Protein AF-A0A9Q9UWS4-F1 (afdb_monom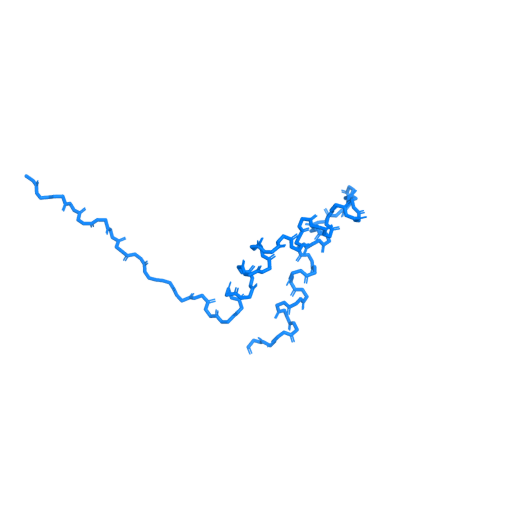er_lite)

Organism: Moorena producens (strain JHB) (NCBI:txid1454205)

Foldseek 3Di:
DDPDPDDDDDDDCPPLNVLLVVLVVVCQLVVQCVVVPDDPPDPDGPSVVVSVVVSVVVDD

InterPro domains:
  IPR025457 Domain of unknown function DUF4277 [PF14104] (9-59)

Secondary structure (DSSP, 8-state):
-------------HHHHHHHHHHHHTTHHHHHHHHH---TT-SS-HHHHHHHHHHHHT--

Radius of gyration: 17.12 Å; chains: 1; bounding box: 29×46×42 Å

Sequence (60 aa):
MKPIASSIRVQDLDHCGIVAGIIDQIGIVEQINQELGTHPQEKLSAGVAVKAMIINGLGL

pLDDT: mean 90.25, std 11.68, range [52.44, 98.31]

Structure (mmCIF, N/CA/C/O backbone):
data_AF-A0A9Q9UWS4-F1
#
_entry.id   AF-A0A9Q9UWS4-F1
#
loop_
_atom_site.group_PDB
_atom_site.id
_atom_site.type_symbol
_atom_site.label_atom_id
_atom_site.label_alt_id
_atom_site.label_comp_id
_atom_site.label_asym_id
_atom_site.label_entity_id
_atom_site.label_seq_id
_atom_site.pdbx_PDB_ins_code
_atom_site.Cartn_x
_atom_site.Cartn_y
_atom_site.Cartn_z
_atom_site.occupancy
_atom_site.B_iso_or_equiv
_atom_site.auth_seq_id
_atom_site.auth_comp_id
_atom_site.auth_asym_id
_atom_site.auth_atom_id
_atom_site.pdbx_PDB_model_num
ATOM 1 N N . MET A 1 1 ? 14.261 37.909 -22.849 1.00 52.44 1 MET A N 1
ATOM 2 C CA . MET A 1 1 ? 14.588 36.881 -21.833 1.00 52.44 1 MET A CA 1
ATOM 3 C C . MET A 1 1 ? 14.083 35.541 -22.346 1.00 52.44 1 MET A C 1
ATOM 5 O O . MET A 1 1 ? 12.913 35.463 -22.692 1.00 52.44 1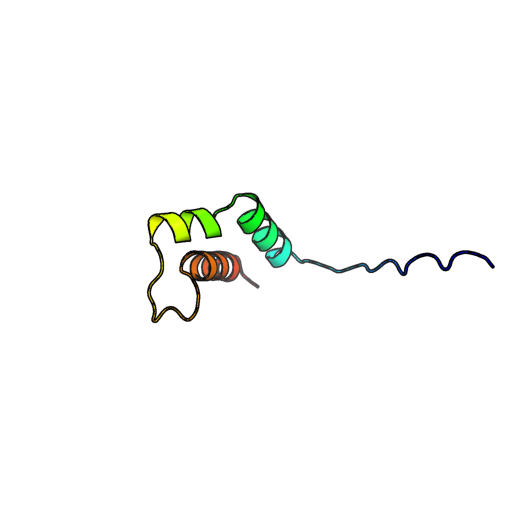 MET A O 1
ATOM 9 N N . LYS A 1 2 ? 14.951 34.531 -22.500 1.00 56.25 2 LYS A N 1
ATOM 10 C CA . LYS A 1 2 ? 14.523 33.166 -22.862 1.00 56.25 2 LYS A CA 1
ATOM 11 C C . LYS A 1 2 ? 13.883 32.511 -21.628 1.00 56.25 2 LYS A C 1
ATOM 13 O O . LYS A 1 2 ? 14.430 32.706 -20.542 1.00 56.25 2 LYS A O 1
ATOM 18 N N . PRO A 1 3 ? 12.771 31.764 -21.758 1.00 61.22 3 PRO A N 1
ATOM 19 C CA . PRO A 1 3 ? 12.194 31.060 -20.623 1.00 61.22 3 PRO A CA 1
ATOM 20 C C . PRO A 1 3 ? 13.209 30.024 -20.148 1.00 61.22 3 PRO A C 1
ATOM 22 O O . PRO A 1 3 ? 13.747 29.261 -20.952 1.00 61.22 3 PRO A O 1
ATOM 25 N N . ILE A 1 4 ? 13.500 30.038 -18.852 1.00 62.16 4 ILE A N 1
ATOM 26 C CA . ILE A 1 4 ? 14.300 29.010 -18.198 1.00 62.16 4 ILE A CA 1
ATOM 27 C C . ILE A 1 4 ? 13.469 27.738 -18.341 1.00 62.16 4 ILE A C 1
ATOM 29 O O . ILE A 1 4 ? 12.367 27.672 -17.799 1.00 62.16 4 ILE A O 1
ATOM 33 N N . ALA A 1 5 ? 13.939 26.783 -19.146 1.00 65.62 5 ALA A N 1
ATOM 34 C CA . ALA A 1 5 ? 13.313 25.474 -19.229 1.00 65.62 5 ALA A CA 1
ATOM 35 C C . ALA A 1 5 ? 13.164 24.959 -17.793 1.00 65.62 5 ALA A C 1
ATOM 37 O O . ALA A 1 5 ? 14.153 24.880 -17.063 1.00 65.62 5 ALA A O 1
ATOM 38 N N . SER A 1 6 ? 11.924 24.709 -17.369 1.00 71.19 6 SER A N 1
ATOM 39 C CA . SER A 1 6 ? 11.619 24.105 -16.075 1.00 71.19 6 SER A CA 1
ATOM 40 C C . SER A 1 6 ? 12.548 22.912 -15.874 1.00 71.19 6 SER A C 1
ATOM 42 O O . SER A 1 6 ? 12.624 22.051 -16.751 1.00 71.19 6 SER A O 1
ATOM 44 N N . SER A 1 7 ? 13.293 22.890 -14.770 1.00 80.12 7 SER A N 1
ATOM 45 C CA . SER A 1 7 ? 14.255 21.828 -14.489 1.00 80.12 7 SER A CA 1
ATOM 46 C C . SER A 1 7 ? 13.546 20.472 -14.500 1.00 80.12 7 SER A C 1
ATOM 48 O O . SER A 1 7 ? 12.703 20.184 -13.654 1.00 80.12 7 SER A O 1
ATOM 50 N N . ILE A 1 8 ? 13.862 19.638 -15.493 1.00 84.62 8 ILE A N 1
ATOM 51 C CA . ILE A 1 8 ? 13.334 18.276 -15.579 1.00 84.62 8 ILE A CA 1
ATOM 52 C C . ILE A 1 8 ? 13.981 17.475 -14.446 1.00 84.62 8 ILE A C 1
ATOM 54 O O . ILE A 1 8 ? 15.207 17.383 -14.374 1.00 84.62 8 ILE A O 1
ATOM 58 N N . ARG A 1 9 ? 13.162 16.912 -13.551 1.00 84.06 9 ARG A N 1
ATOM 59 C CA . ARG A 1 9 ? 13.604 15.957 -12.527 1.00 84.06 9 ARG A CA 1
ATOM 60 C C . ARG A 1 9 ? 13.273 14.544 -12.980 1.00 84.06 9 ARG A C 1
ATOM 62 O O . ARG A 1 9 ? 12.131 14.259 -13.321 1.00 84.06 9 ARG A O 1
ATOM 69 N N . VAL A 1 10 ? 14.280 13.680 -12.946 1.00 87.81 10 VAL A N 1
ATOM 70 C CA . VAL A 1 10 ? 14.147 12.237 -13.150 1.00 87.81 10 VAL A CA 1
ATOM 71 C C . VAL A 1 10 ? 14.346 11.574 -11.792 1.00 87.81 10 VAL A C 1
ATOM 73 O O . VAL A 1 10 ? 15.262 11.947 -11.059 1.00 87.81 10 VAL A O 1
ATOM 76 N N . GLN A 1 11 ? 13.475 10.632 -11.447 1.00 85.31 11 GLN A N 1
ATOM 77 C CA . GLN A 1 11 ? 13.556 9.838 -10.227 1.00 85.31 11 GLN A CA 1
ATOM 78 C C . GLN A 1 11 ? 13.357 8.371 -10.597 1.00 85.31 11 GLN A C 1
ATOM 80 O O . GLN A 1 11 ? 12.469 8.063 -11.390 1.00 85.31 11 GLN A O 1
ATOM 85 N N . ASP A 1 12 ? 14.181 7.496 -10.023 1.00 87.44 12 ASP A N 1
ATOM 86 C CA . ASP A 1 12 ? 13.934 6.059 -10.059 1.00 87.44 12 ASP A CA 1
ATOM 87 C C . ASP A 1 12 ? 12.891 5.701 -8.995 1.00 87.44 12 ASP A C 1
ATOM 89 O O . ASP A 1 12 ? 12.948 6.202 -7.868 1.00 87.44 12 ASP A O 1
ATOM 93 N N . LEU A 1 13 ? 11.908 4.897 -9.386 1.00 86.44 13 LEU A N 1
ATOM 94 C CA . LEU A 1 13 ? 10.842 4.431 -8.502 1.00 86.44 13 LEU A CA 1
ATOM 95 C C . LEU A 1 13 ? 11.107 3.017 -7.975 1.00 86.44 13 LEU A C 1
ATOM 97 O O . LEU A 1 13 ? 10.435 2.613 -7.025 1.00 86.44 13 LEU A O 1
ATOM 101 N N . ASP A 1 14 ? 12.048 2.278 -8.570 1.00 89.06 14 ASP A N 1
ATOM 102 C CA . ASP A 1 14 ? 12.267 0.849 -8.332 1.00 89.06 14 ASP A CA 1
ATOM 103 C C . ASP A 1 14 ? 10.974 0.006 -8.456 1.00 89.06 14 ASP A C 1
ATOM 105 O O . ASP A 1 14 ? 9.883 0.492 -8.787 1.00 89.06 14 ASP A O 1
ATOM 109 N N . HIS A 1 15 ? 11.057 -1.305 -8.215 1.00 91.06 15 HIS A N 1
ATOM 110 C CA . HIS A 1 15 ? 9.875 -2.174 -8.280 1.00 91.06 15 HIS A CA 1
ATOM 111 C C . HIS A 1 15 ? 8.874 -1.861 -7.163 1.00 91.06 15 HIS A C 1
ATOM 113 O O . HIS A 1 15 ? 7.667 -1.836 -7.408 1.00 91.06 15 HIS A O 1
ATOM 119 N N . CYS A 1 16 ? 9.357 -1.565 -5.952 1.00 93.50 16 CYS A N 1
ATOM 120 C CA . CYS A 1 16 ? 8.507 -1.247 -4.804 1.00 93.50 16 CYS A CA 1
ATOM 121 C C . CYS A 1 16 ? 7.683 0.030 -5.014 1.00 93.50 16 CYS A C 1
ATOM 123 O O . CYS A 1 16 ? 6.509 0.054 -4.640 1.00 93.50 16 CYS A O 1
ATOM 125 N N . GLY A 1 17 ? 8.248 1.074 -5.633 1.00 93.06 17 GLY A N 1
ATOM 126 C CA . GLY A 1 17 ? 7.507 2.302 -5.929 1.00 93.06 17 GLY A CA 1
ATOM 127 C C . GLY A 1 17 ? 6.445 2.097 -7.006 1.00 93.06 17 GLY A C 1
ATOM 128 O O . GLY A 1 17 ? 5.339 2.624 -6.876 1.00 93.06 17 GLY A O 1
ATOM 129 N N . ILE A 1 18 ? 6.727 1.268 -8.017 1.00 94.69 18 ILE A N 1
ATOM 130 C CA . ILE A 1 18 ? 5.734 0.887 -9.034 1.00 94.69 18 ILE A CA 1
ATOM 131 C C . ILE A 1 18 ? 4.576 0.117 -8.390 1.00 94.69 18 ILE A C 1
ATOM 133 O O . ILE A 1 18 ? 3.415 0.469 -8.598 1.00 94.69 18 ILE A O 1
ATOM 137 N N . VAL A 1 19 ? 4.870 -0.895 -7.568 1.00 95.62 19 VAL A N 1
ATOM 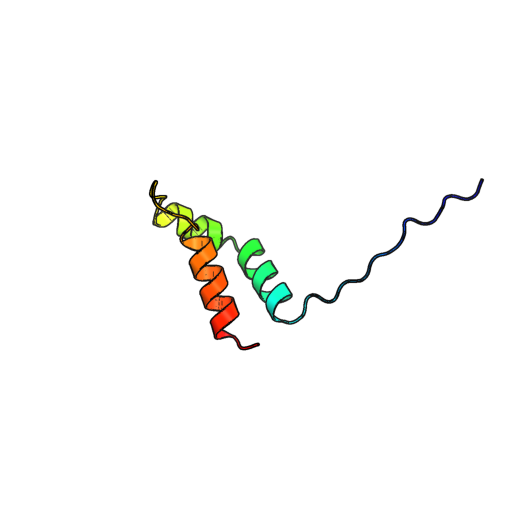138 C CA . VAL A 1 19 ? 3.836 -1.676 -6.869 1.00 95.62 19 VAL A CA 1
ATOM 139 C C . VAL A 1 19 ? 3.021 -0.786 -5.930 1.00 95.62 19 VAL A C 1
ATOM 141 O O . VAL A 1 19 ? 1.794 -0.864 -5.932 1.00 95.62 19 VAL A O 1
ATOM 144 N N . ALA A 1 20 ? 3.676 0.095 -5.171 1.00 95.88 20 ALA A N 1
ATOM 145 C CA . ALA A 1 20 ? 3.000 1.050 -4.299 1.00 95.88 20 ALA A CA 1
ATOM 146 C C . ALA A 1 20 ? 2.040 1.960 -5.081 1.00 95.88 20 ALA A C 1
ATOM 148 O O . ALA A 1 20 ? 0.919 2.179 -4.624 1.00 95.88 20 ALA A O 1
ATOM 149 N N . GLY A 1 21 ? 2.461 2.443 -6.255 1.00 95.62 21 GLY A N 1
ATOM 150 C CA . GLY A 1 21 ? 1.626 3.251 -7.142 1.00 95.62 21 GLY A CA 1
ATOM 151 C C . GLY A 1 21 ? 0.436 2.477 -7.710 1.00 95.62 21 GLY A C 1
ATOM 152 O O . GLY A 1 21 ? -0.668 3.014 -7.753 1.00 95.62 21 GLY A O 1
ATOM 153 N N . ILE A 1 22 ? 0.623 1.206 -8.081 1.00 97.06 22 ILE A N 1
ATOM 154 C CA . ILE A 1 22 ? -0.472 0.344 -8.548 1.00 97.06 22 ILE A CA 1
ATOM 155 C C . ILE A 1 22 ? -1.490 0.113 -7.430 1.00 97.06 22 ILE A C 1
ATOM 157 O O . ILE A 1 22 ? -2.681 0.255 -7.686 1.00 97.06 22 ILE A O 1
ATOM 161 N N . ILE A 1 23 ? -1.041 -0.196 -6.205 1.00 97.44 23 ILE A N 1
ATOM 162 C CA . ILE A 1 23 ? -1.915 -0.393 -5.032 1.00 97.44 23 ILE A CA 1
ATOM 163 C C . ILE A 1 23 ? -2.821 0.827 -4.811 1.00 97.44 23 ILE A C 1
ATOM 165 O O . ILE A 1 23 ? -4.018 0.655 -4.570 1.00 97.44 23 ILE A O 1
ATOM 169 N N . ASP A 1 24 ? -2.265 2.036 -4.935 1.00 97.06 24 ASP A N 1
ATOM 170 C CA . ASP A 1 24 ? -3.029 3.282 -4.809 1.00 97.06 24 ASP A CA 1
ATOM 171 C C . ASP A 1 24 ? -3.990 3.477 -5.993 1.00 97.06 24 ASP A C 1
ATOM 173 O O . ASP A 1 24 ? -5.147 3.841 -5.802 1.00 97.06 24 ASP A O 1
ATOM 177 N N . GLN A 1 25 ? -3.549 3.192 -7.223 1.00 98.19 25 GLN A N 1
ATOM 178 C CA . GLN A 1 25 ? -4.381 3.338 -8.425 1.00 98.19 25 GLN A CA 1
ATOM 179 C C . GLN A 1 25 ? -5.617 2.435 -8.425 1.00 98.19 25 GLN A C 1
ATOM 181 O O . GLN A 1 25 ? -6.664 2.845 -8.923 1.00 98.19 25 GLN A O 1
ATOM 186 N N . ILE A 1 26 ? -5.504 1.214 -7.899 1.00 97.94 26 ILE A N 1
ATOM 187 C CA . ILE A 1 26 ? -6.625 0.263 -7.848 1.00 97.94 26 ILE A CA 1
ATOM 188 C C . ILE A 1 26 ? -7.508 0.435 -6.604 1.00 97.94 26 ILE A C 1
ATOM 190 O O . ILE A 1 26 ? -8.525 -0.246 -6.492 1.00 97.94 26 ILE A O 1
ATOM 194 N N . GLY A 1 27 ? -7.153 1.341 -5.689 1.00 97.81 27 GLY A N 1
ATOM 195 C CA . GLY A 1 27 ? -7.988 1.703 -4.544 1.00 97.81 27 GLY A CA 1
ATOM 196 C C . GLY A 1 27 ? -8.005 0.688 -3.396 1.00 97.81 27 GLY A C 1
ATOM 197 O O . GLY A 1 27 ? -8.963 0.656 -2.622 1.00 97.81 27 GLY A O 1
ATOM 198 N N . ILE A 1 28 ? -6.982 -0.173 -3.275 1.00 97.31 28 ILE A N 1
ATOM 199 C CA . ILE A 1 28 ? -6.937 -1.209 -2.220 1.00 97.31 28 ILE A CA 1
ATOM 200 C C . ILE A 1 28 ? -6.953 -0.578 -0.823 1.00 97.31 28 ILE A C 1
ATOM 202 O O . ILE A 1 28 ? -7.600 -1.098 0.086 1.00 97.31 28 ILE A O 1
ATOM 206 N N . VAL A 1 29 ? -6.233 0.532 -0.633 1.00 97.88 29 VAL A N 1
ATOM 207 C CA . VAL A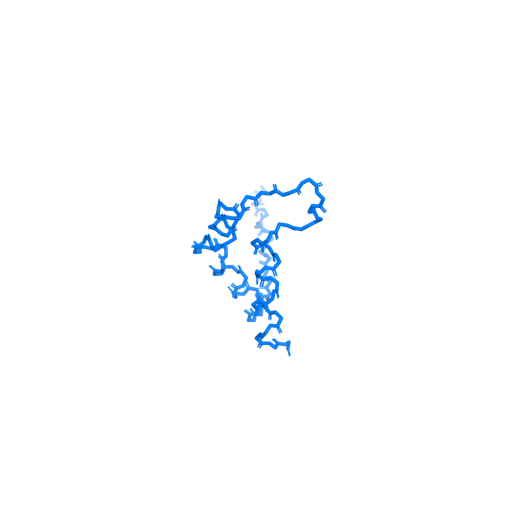 1 29 ? -6.124 1.194 0.675 1.00 97.88 29 VAL A CA 1
ATOM 208 C C . VAL A 1 29 ? -7.492 1.703 1.123 1.00 97.88 29 VAL A C 1
ATOM 210 O O . VAL A 1 29 ? -7.892 1.490 2.269 1.00 97.88 29 VAL A O 1
ATOM 213 N N . GLU A 1 30 ? -8.220 2.345 0.215 1.00 97.88 30 GLU A N 1
ATOM 214 C CA . GLU A 1 30 ? -9.546 2.904 0.441 1.00 97.88 30 GLU A CA 1
ATOM 215 C C . GLU A 1 30 ? -10.561 1.800 0.718 1.00 97.88 30 GLU A C 1
ATOM 217 O O . GLU A 1 30 ? -11.294 1.900 1.700 1.00 97.88 30 GLU A O 1
ATOM 222 N N . GLN A 1 31 ? -10.562 0.735 -0.090 1.00 98.31 31 GLN A N 1
ATOM 223 C CA . GLN A 1 31 ? -11.456 -0.409 0.099 1.00 98.31 31 GLN A CA 1
ATOM 224 C C . GLN A 1 31 ? -11.270 -1.040 1.481 1.00 98.31 31 GLN A C 1
ATOM 226 O O . GLN A 1 31 ? -12.240 -1.230 2.207 1.00 98.31 31 GLN A O 1
ATOM 231 N N . ILE A 1 32 ? -10.027 -1.294 1.897 1.00 97.81 32 ILE A N 1
ATOM 232 C CA . ILE A 1 32 ? -9.756 -1.885 3.215 1.00 97.81 32 ILE A CA 1
ATOM 233 C C . ILE A 1 32 ? -10.240 -0.968 4.343 1.00 97.81 32 ILE A C 1
ATOM 235 O O . ILE A 1 32 ? -10.864 -1.440 5.292 1.00 97.81 32 ILE A O 1
ATOM 239 N N . ASN A 1 33 ? -9.982 0.339 4.248 1.00 97.50 33 ASN A N 1
ATOM 240 C CA . ASN A 1 33 ? -10.427 1.286 5.272 1.00 97.50 33 ASN A CA 1
ATOM 241 C C . ASN A 1 33 ? -11.958 1.427 5.310 1.00 97.50 33 ASN A C 1
ATOM 243 O O . ASN A 1 33 ? -12.515 1.664 6.378 1.00 97.50 33 ASN A O 1
ATOM 247 N N . GLN A 1 34 ? -12.647 1.287 4.172 1.00 98.00 34 GLN A N 1
ATOM 248 C CA . GLN A 1 34 ? -14.113 1.304 4.116 1.00 98.00 34 GLN A CA 1
ATOM 249 C C . GLN A 1 34 ? -14.725 0.067 4.778 1.00 98.00 34 GLN A C 1
ATOM 251 O O . GLN A 1 34 ? -15.677 0.206 5.542 1.00 98.00 34 GLN A O 1
ATOM 256 N N . GLU A 1 35 ? -14.164 -1.117 4.526 1.00 97.81 35 GLU A N 1
ATOM 257 C CA . GLU A 1 35 ? -14.674 -2.380 5.075 1.00 97.81 35 GLU A CA 1
ATOM 258 C C . GLU A 1 35 ? -14.376 -2.537 6.575 1.00 97.81 35 GLU A C 1
ATOM 260 O O . GLU A 1 35 ? -15.198 -3.060 7.326 1.00 97.81 35 GLU A O 1
ATOM 265 N N . LEU A 1 36 ? -13.206 -2.080 7.034 1.00 96.44 36 LEU A N 1
ATOM 266 C CA . LEU A 1 36 ? -12.792 -2.211 8.438 1.00 96.44 36 LEU A CA 1
ATOM 267 C C . LEU A 1 36 ? -13.190 -1.013 9.311 1.00 96.44 36 LEU A C 1
ATOM 269 O O . LEU A 1 36 ? -13.267 -1.146 10.533 1.00 96.44 36 LEU A O 1
ATOM 273 N N . GLY A 1 37 ? -13.447 0.146 8.704 1.00 94.56 37 GLY A N 1
ATOM 274 C CA . GLY A 1 37 ? -13.596 1.407 9.421 1.00 94.56 37 GLY A CA 1
ATOM 275 C C . GLY A 1 37 ? -12.268 1.900 10.003 1.00 94.56 37 GLY A C 1
ATOM 276 O O . GLY A 1 37 ? -11.187 1.507 9.565 1.00 94.56 37 GLY A O 1
ATOM 277 N N . THR A 1 38 ? -12.353 2.794 10.988 1.00 92.81 38 THR A N 1
ATOM 278 C CA . THR A 1 38 ? -11.189 3.326 11.708 1.00 92.81 38 THR A CA 1
ATOM 279 C C . THR A 1 38 ? -11.408 3.263 13.213 1.00 92.81 38 THR A C 1
ATOM 281 O O . THR A 1 38 ? -12.518 3.460 13.716 1.00 92.81 38 THR A O 1
ATOM 284 N N . HIS A 1 39 ? -10.333 3.013 13.952 1.00 94.75 39 HIS A N 1
ATOM 285 C CA . HIS A 1 39 ? -10.318 3.020 15.407 1.00 94.75 39 HIS A CA 1
ATOM 286 C C . HIS A 1 39 ? -9.508 4.213 15.953 1.00 94.75 39 HIS A C 1
ATOM 288 O O . HIS A 1 39 ? -8.411 4.476 15.464 1.00 94.75 39 HIS A O 1
ATOM 294 N N . PRO A 1 40 ? -9.950 4.905 17.026 1.00 95.69 40 PRO A N 1
ATOM 295 C CA . PRO A 1 40 ? -9.241 6.072 17.575 1.00 95.69 40 PRO A CA 1
ATOM 296 C C . PRO A 1 40 ? -7.794 5.820 18.028 1.00 95.69 40 PRO A C 1
ATOM 298 O O . PRO A 1 40 ? -7.027 6.760 18.205 1.00 95.69 40 PRO A O 1
ATOM 301 N N . GLN A 1 41 ? -7.428 4.558 18.264 1.00 96.94 41 GLN A N 1
ATOM 302 C CA . GLN A 1 41 ? -6.072 4.161 18.663 1.00 96.94 41 GLN A CA 1
ATOM 303 C C . GLN A 1 41 ? -5.181 3.761 17.476 1.00 96.94 41 GLN A C 1
ATOM 305 O O . GLN A 1 41 ? -4.014 3.421 17.687 1.00 96.94 41 GLN A O 1
ATOM 310 N N . GLU A 1 42 ? -5.701 3.772 16.245 1.00 95.88 42 GLU A N 1
ATOM 311 C CA . GLU A 1 42 ? -4.893 3.518 15.054 1.00 95.88 42 GLU A CA 1
ATOM 312 C C . GLU A 1 42 ? -3.810 4.585 14.904 1.00 95.88 42 GLU A C 1
ATOM 314 O O . GLU A 1 42 ? -4.074 5.784 14.857 1.00 95.88 42 GLU A O 1
ATOM 319 N N . LYS A 1 43 ? -2.559 4.131 14.799 1.00 96.06 43 LYS A N 1
ATOM 320 C CA . LYS A 1 43 ? -1.422 4.978 14.401 1.00 96.06 43 LYS A CA 1
ATOM 321 C C . LYS A 1 43 ? -1.205 4.976 12.887 1.00 96.06 43 LYS A C 1
ATOM 323 O O . LYS A 1 43 ? -0.527 5.851 12.361 1.00 96.06 43 LYS A O 1
ATOM 328 N N . LEU A 1 44 ? -1.740 3.958 12.219 1.00 96.19 44 LEU A N 1
ATOM 329 C CA . LEU A 1 44 ? -1.674 3.710 10.788 1.00 96.19 44 LEU A CA 1
ATOM 330 C C . LEU A 1 44 ? -2.990 3.042 10.395 1.00 96.19 44 LEU A C 1
ATOM 332 O O . LEU A 1 44 ? -3.417 2.124 11.096 1.00 96.19 44 LEU A O 1
ATOM 336 N N . SER A 1 45 ? -3.613 3.481 9.303 1.00 97.12 45 SER A N 1
ATOM 337 C CA . SER A 1 45 ? -4.850 2.850 8.842 1.00 97.12 45 SER A CA 1
ATOM 338 C C . SER A 1 45 ? -4.587 1.421 8.376 1.00 97.12 45 SER A C 1
ATOM 340 O O . SER A 1 45 ? -3.497 1.099 7.883 1.00 97.12 45 SER A O 1
ATOM 342 N N . ALA A 1 46 ? -5.591 0.558 8.513 1.00 97.50 46 ALA A N 1
ATOM 343 C CA . ALA A 1 46 ? -5.475 -0.841 8.123 1.00 97.50 46 ALA A CA 1
ATOM 344 C C . ALA A 1 46 ? -5.076 -1.002 6.644 1.00 97.50 46 ALA A C 1
ATOM 346 O O . ALA A 1 46 ? -4.206 -1.815 6.329 1.00 97.50 46 ALA A O 1
ATOM 347 N N . GLY A 1 47 ? -5.623 -0.181 5.742 1.00 97.69 47 GLY A N 1
ATOM 348 C CA . GLY A 1 47 ? -5.265 -0.200 4.324 1.00 97.69 47 GLY A CA 1
ATOM 349 C C . GLY A 1 47 ? -3.793 0.131 4.072 1.00 97.69 47 GLY A C 1
ATOM 350 O O . GLY A 1 47 ? -3.128 -0.556 3.295 1.00 97.69 47 GLY A O 1
ATOM 351 N N . VAL A 1 48 ? -3.237 1.123 4.778 1.00 97.38 48 VAL A N 1
ATOM 352 C CA . VAL A 1 48 ? -1.809 1.459 4.650 1.00 97.38 48 VAL A CA 1
ATOM 353 C C . VAL A 1 48 ? -0.932 0.372 5.275 1.00 97.38 48 VAL A C 1
ATOM 355 O O . VAL A 1 48 ? 0.118 0.042 4.721 1.00 97.38 48 VAL A O 1
ATOM 358 N N . ALA A 1 49 ? -1.369 -0.241 6.379 1.00 97.06 49 ALA A N 1
ATOM 359 C CA . ALA A 1 49 ? -0.669 -1.377 6.972 1.00 97.06 49 ALA A CA 1
ATOM 360 C C . ALA A 1 49 ? -0.587 -2.560 5.990 1.00 97.06 49 ALA A C 1
ATOM 362 O O . ALA A 1 49 ? 0.484 -3.137 5.807 1.00 97.06 49 ALA A O 1
ATOM 363 N N . VAL A 1 50 ? -1.684 -2.877 5.295 1.00 96.88 50 VAL A N 1
ATOM 364 C CA . VAL A 1 50 ? -1.713 -3.931 4.269 1.00 96.88 50 VAL A CA 1
ATOM 365 C C . VAL A 1 50 ? -0.853 -3.576 3.059 1.00 96.88 50 VAL A C 1
ATOM 367 O O . VAL A 1 50 ? -0.077 -4.423 2.615 1.00 96.88 50 VAL A O 1
ATOM 370 N N . LYS A 1 51 ? -0.895 -2.330 2.570 1.00 96.75 51 LYS A N 1
ATOM 371 C CA . LYS A 1 51 ? 0.018 -1.855 1.515 1.00 96.75 51 LYS A CA 1
ATOM 372 C C . LYS A 1 51 ? 1.482 -2.105 1.888 1.00 96.75 51 LYS A C 1
ATOM 374 O O . LYS A 1 51 ? 2.237 -2.644 1.080 1.00 96.75 51 LYS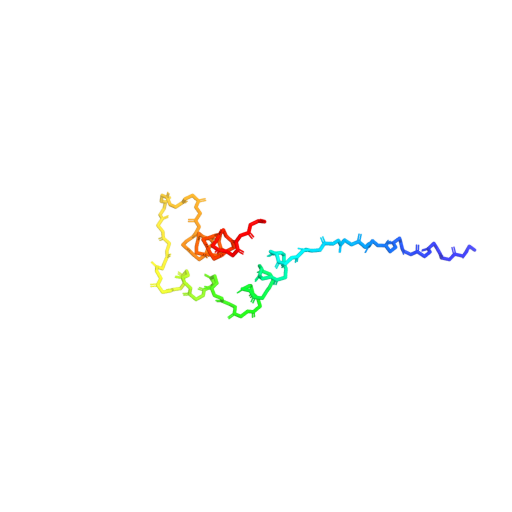 A O 1
ATOM 379 N N . ALA A 1 52 ? 1.871 -1.768 3.117 1.00 95.94 52 ALA A N 1
ATOM 380 C CA . ALA A 1 52 ? 3.224 -2.009 3.608 1.00 95.94 52 ALA A CA 1
ATOM 381 C C . ALA A 1 52 ? 3.552 -3.508 3.713 1.00 95.94 52 ALA A C 1
ATOM 383 O O . ALA A 1 52 ? 4.652 -3.911 3.345 1.00 95.94 52 ALA A O 1
ATOM 384 N N . MET A 1 53 ? 2.608 -4.348 4.155 1.00 96.38 53 MET A N 1
ATOM 385 C CA . MET A 1 53 ? 2.795 -5.806 4.183 1.00 96.38 53 MET A CA 1
ATOM 386 C C . MET A 1 53 ? 3.016 -6.393 2.785 1.00 96.38 53 MET A C 1
ATOM 388 O O . MET A 1 53 ? 3.901 -7.230 2.624 1.00 96.38 53 MET A O 1
ATOM 392 N N . ILE A 1 54 ? 2.260 -5.938 1.778 1.00 95.44 54 ILE A N 1
ATOM 393 C CA . ILE A 1 54 ? 2.430 -6.373 0.384 1.00 95.44 54 ILE A CA 1
ATOM 394 C C . ILE A 1 54 ? 3.827 -5.999 -0.112 1.00 95.44 54 ILE A C 1
ATOM 396 O O . ILE A 1 54 ? 4.548 -6.865 -0.596 1.00 95.44 54 ILE A O 1
ATOM 400 N N . ILE A 1 55 ? 4.227 -4.735 0.054 1.00 95.50 55 ILE A N 1
ATOM 401 C CA . ILE A 1 55 ? 5.547 -4.253 -0.377 1.00 95.50 55 ILE A CA 1
ATOM 402 C C . ILE A 1 55 ? 6.663 -5.044 0.319 1.00 95.50 55 ILE A C 1
ATOM 404 O O . ILE A 1 55 ? 7.562 -5.550 -0.347 1.00 95.50 55 ILE A O 1
ATOM 408 N N . ASN A 1 56 ? 6.570 -5.233 1.638 1.00 93.56 56 ASN A N 1
ATOM 409 C CA . ASN A 1 56 ? 7.555 -6.002 2.403 1.00 93.56 56 ASN A CA 1
ATOM 410 C C . ASN A 1 56 ? 7.619 -7.479 1.975 1.00 93.56 56 ASN A C 1
ATOM 412 O O . ASN A 1 56 ? 8.679 -8.095 2.065 1.00 93.56 56 ASN A O 1
ATOM 416 N N . GLY A 1 57 ? 6.503 -8.056 1.517 1.00 93.56 57 GLY A N 1
ATOM 417 C CA . GLY A 1 57 ? 6.426 -9.443 1.057 1.00 93.56 57 GLY A CA 1
ATOM 418 C C . GLY A 1 57 ? 7.054 -9.701 -0.316 1.00 93.56 57 GLY A C 1
ATOM 419 O O . GLY A 1 57 ? 7.325 -10.856 -0.638 1.00 93.56 57 GLY A O 1
ATOM 420 N N . LEU A 1 58 ? 7.305 -8.661 -1.119 1.00 90.12 58 LEU A N 1
ATOM 421 C CA . LEU A 1 58 ? 7.870 -8.785 -2.472 1.00 90.12 58 LEU A CA 1
ATOM 422 C C . LEU A 1 58 ? 9.405 -8.769 -2.512 1.00 90.12 58 LEU A C 1
ATOM 424 O O . LEU A 1 58 ? 9.985 -8.971 -3.577 1.00 90.12 58 LEU A O 1
ATOM 428 N N . GLY A 1 59 ? 10.054 -8.596 -1.359 1.00 70.19 59 GLY A N 1
ATOM 429 C CA . GLY A 1 59 ? 11.508 -8.526 -1.248 1.00 70.19 59 GLY A CA 1
ATOM 430 C C . GLY A 1 59 ? 12.062 -7.135 -1.570 1.00 70.19 59 GLY A C 1
ATOM 431 O O . GLY A 1 59 ? 11.532 -6.412 -2.416 1.00 70.19 59 GLY A O 1
ATOM 432 N N . LEU A 1 60 ? 13.128 -6.775 -0.849 1.00 63.59 60 LEU A N 1
ATOM 433 C CA . LEU A 1 60 ? 13.978 -5.615 -1.126 1.00 63.59 60 LEU A CA 1
ATOM 434 C C . LEU A 1 60 ? 15.096 -6.009 -2.088 1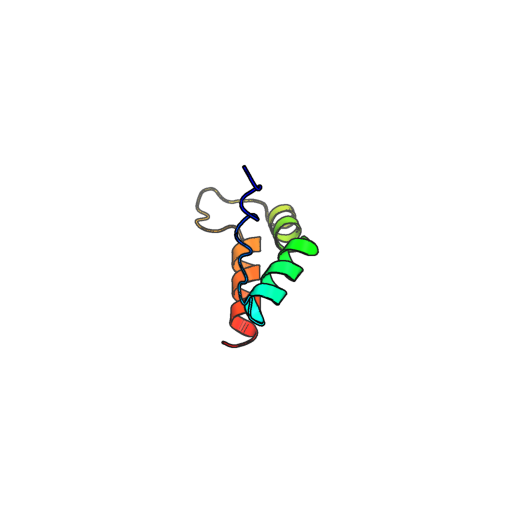.00 63.59 60 LEU A C 1
ATOM 436 O O . LEU A 1 60 ? 15.725 -7.063 -1.833 1.00 63.59 60 LEU A O 1
#